Protein AF-A0A7S2KUA8-F1 (afdb_monomer)

InterPro domains:
  IPR011016 Zinc finger, RING-CH-type [PF12906] (10-72)
  IPR011016 Zinc finger, RING-CH-type [PS51292] (2-79)
  IPR011016 Zinc finger, RING-CH-type [SM00744] (9-73)
  IPR013083 Zinc finger, RING/FYVE/PHD-type [G3DSA:3.30.40.10] (2-87)

Mean predicted aligned error: 9.23 Å

Organism: NCBI:txid267567

pLDDT: mean 78.26, std 15.55, range [41.22, 93.5]

Secondary structure (DSSP, 8-state):
-PPPPTT---TTT---PPPP-SS-S----EE--S---TTTT-EEHHHHHHHHHHHHHTTS-TTHHHHB-TTT-PBP-HHHHHHHHHHHHHHHHH-----THHHHTTT--

Foldseek 3Di:
DDAQDPCQAAPQPRHAFDDDPPDDPDGQGFDAQDPDPDSPRTHGPVSLLVVLLVCVVVVHLNVQSLQARPPPRHGGDDPSNVSSVVSSVVSVVPPPDPDPPVVVVSVPD

Solvent-accessible surface area (backbone atoms only — not comparable to full-atom values): 6646 Å² total; per-residue (Å²): 136,76,83,68,60,93,87,33,30,14,77,83,81,69,45,53,63,58,83,76,88,62,100,64,94,74,79,40,54,52,46,64,50,53,89,47,65,86,56,47,67,24,25,29,59,68,58,50,54,49,51,24,54,48,39,38,74,73,69,46,67,61,59,49,53,56,43,28,39,92,86,73,67,36,56,44,42,76,67,60,34,52,52,36,49,53,51,48,51,57,52,54,72,65,53,90,64,97,53,78,67,76,58,58,58,69,78,77,113

Sequence (109 aa):
VTDAPDGAFCWICHEGAKEWPGDQPGFQELNRDCSCRGSSGYSHWSCLVQYAANKVAEGGDITKAWRECPLCNQRYNNELQLDMADAFIQMADQIDDCDPFRYAEALWT

Structure (mmCIF, N/CA/C/O backbone):
data_AF-A0A7S2KUA8-F1
#
_entry.id   AF-A0A7S2KUA8-F1
#
loop_
_atom_site.group_PDB
_atom_site.id
_atom_site.type_symbol
_atom_site.label_atom_id
_atom_site.label_alt_id
_atom_site.label_comp_id
_atom_site.label_asym_id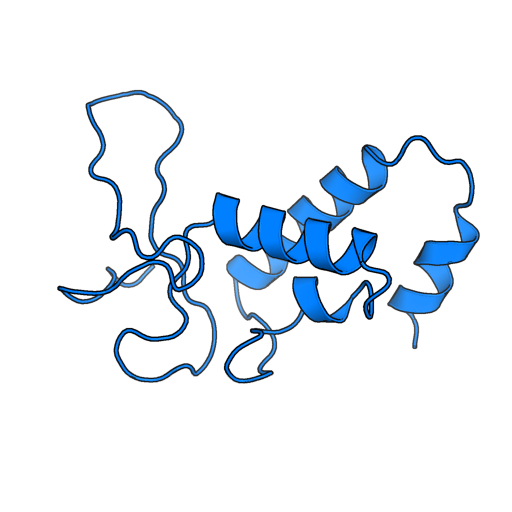
_atom_site.label_entity_id
_atom_site.label_seq_id
_atom_site.pdbx_PDB_ins_code
_atom_site.Cartn_x
_atom_site.Cartn_y
_atom_site.Cartn_z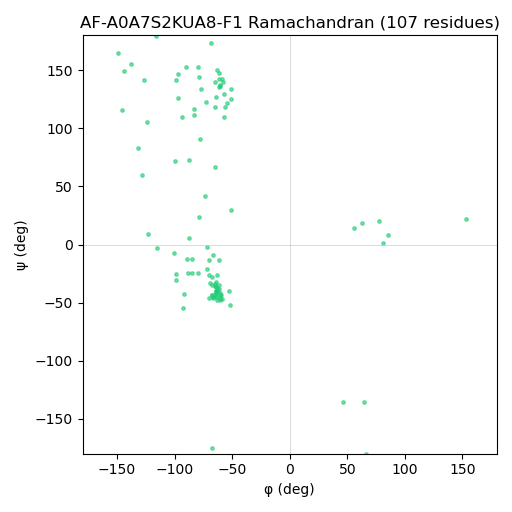
_atom_site.occupancy
_atom_site.B_iso_or_equiv
_atom_site.auth_seq_id
_atom_site.auth_comp_id
_atom_site.auth_asym_id
_atom_site.auth_atom_id
_atom_site.pdbx_PDB_model_num
ATOM 1 N N . VAL A 1 1 ? 15.329 3.105 -3.961 1.00 47.62 1 VAL A N 1
ATOM 2 C CA . VAL A 1 1 ? 14.247 2.997 -4.964 1.00 47.62 1 VAL A CA 1
ATOM 3 C C . VAL A 1 1 ? 14.849 2.452 -6.250 1.00 47.62 1 VAL A C 1
ATOM 5 O O . VAL A 1 1 ? 15.880 2.953 -6.673 1.00 47.62 1 VAL A O 1
ATOM 8 N N . THR A 1 2 ? 14.324 1.343 -6.773 1.00 51.81 2 THR A N 1
ATOM 9 C CA . THR A 1 2 ? 14.729 0.829 -8.095 1.00 51.81 2 THR A CA 1
ATOM 10 C C . THR A 1 2 ? 13.697 1.335 -9.082 1.00 51.81 2 THR A C 1
ATOM 12 O O . THR A 1 2 ? 12.508 1.150 -8.820 1.00 51.81 2 THR A O 1
ATOM 15 N N . ASP A 1 3 ? 14.138 1.999 -10.150 1.00 66.00 3 ASP A N 1
ATOM 16 C CA . ASP A 1 3 ? 13.240 2.508 -11.186 1.00 66.00 3 ASP A CA 1
ATOM 17 C C . ASP A 1 3 ? 12.303 1.388 -11.655 1.00 66.00 3 ASP A C 1
ATOM 19 O O . ASP A 1 3 ? 12.719 0.236 -11.848 1.00 66.00 3 ASP A O 1
ATOM 23 N N . ALA A 1 4 ? 11.011 1.700 -11.766 1.00 73.31 4 ALA A N 1
ATOM 24 C CA . ALA A 1 4 ? 10.033 0.738 -12.248 1.00 73.31 4 ALA A CA 1
ATOM 25 C C . ALA A 1 4 ? 10.406 0.313 -13.684 1.00 73.31 4 ALA A C 1
ATOM 27 O O . ALA A 1 4 ? 10.775 1.166 -14.490 1.00 73.31 4 ALA A O 1
ATOM 28 N N . PRO A 1 5 ? 10.338 -0.986 -14.027 1.00 79.25 5 PRO A N 1
ATOM 29 C CA . PRO A 1 5 ? 10.701 -1.452 -15.357 1.00 79.25 5 PRO A CA 1
ATOM 30 C C . PRO A 1 5 ? 9.771 -0.851 -16.416 1.00 79.25 5 PRO A C 1
ATOM 32 O O . PRO A 1 5 ? 8.586 -0.636 -16.151 1.00 79.25 5 PRO A O 1
ATOM 35 N N . ASP A 1 6 ? 10.289 -0.655 -17.630 1.00 75.69 6 ASP A N 1
ATOM 36 C CA . ASP A 1 6 ? 9.500 -0.199 -18.777 1.00 75.69 6 ASP A CA 1
ATOM 37 C C . ASP A 1 6 ? 8.237 -1.056 -18.951 1.00 75.69 6 ASP A C 1
ATOM 39 O O . ASP A 1 6 ? 8.288 -2.287 -19.032 1.00 75.69 6 ASP A O 1
ATOM 43 N N . GLY A 1 7 ? 7.079 -0.391 -18.988 1.00 79.31 7 GLY A N 1
ATOM 44 C CA . GLY A 1 7 ? 5.771 -1.047 -19.065 1.00 79.31 7 GLY A CA 1
ATOM 45 C C . GLY A 1 7 ? 5.177 -1.477 -17.718 1.00 79.31 7 GLY A C 1
ATOM 46 O O . GLY A 1 7 ? 4.144 -2.150 -17.706 1.00 79.31 7 GLY A O 1
ATOM 47 N N . ALA A 1 8 ? 5.776 -1.102 -16.585 1.00 86.81 8 ALA A N 1
ATOM 48 C CA . ALA A 1 8 ? 5.099 -1.159 -15.295 1.00 86.81 8 ALA A CA 1
ATOM 49 C C . ALA A 1 8 ? 3.919 -0.179 -15.258 1.00 86.81 8 ALA A C 1
ATOM 51 O O . ALA A 1 8 ? 3.998 0.952 -15.738 1.00 86.81 8 ALA A O 1
ATOM 52 N N . PHE A 1 9 ? 2.820 -0.622 -14.657 1.00 90.38 9 PHE A N 1
ATOM 53 C CA . PHE A 1 9 ? 1.625 0.182 -14.455 1.00 90.38 9 PHE A CA 1
ATOM 54 C C . PHE A 1 9 ? 1.073 -0.060 -13.060 1.00 90.38 9 PHE A C 1
ATOM 56 O O . PHE A 1 9 ? 1.286 -1.111 -12.453 1.00 90.38 9 PHE A O 1
ATOM 63 N N . CYS A 1 10 ? 0.347 0.927 -12.557 1.00 91.62 10 CYS A N 1
ATOM 64 C CA . CYS A 1 10 ? -0.390 0.816 -11.322 1.00 91.62 10 CYS A CA 1
ATOM 65 C C . CYS A 1 10 ? -1.488 -0.232 -11.490 1.00 91.62 10 CYS A C 1
ATOM 67 O O . CYS A 1 10 ? -2.391 -0.059 -12.304 1.00 91.62 10 CYS A O 1
ATOM 69 N N . TRP A 1 11 ? -1.458 -1.308 -10.708 1.00 92.00 11 TRP A N 1
ATOM 70 C CA . TRP A 1 11 ? -2.468 -2.370 -10.809 1.00 92.00 11 TRP A CA 1
ATOM 71 C C . TRP A 1 11 ? -3.883 -1.917 -10.392 1.00 92.00 11 TRP A C 1
ATOM 73 O O . TRP A 1 11 ? -4.835 -2.661 -10.595 1.00 92.00 11 TRP A O 1
ATOM 83 N N . ILE A 1 12 ? -4.024 -0.712 -9.824 1.00 91.19 12 ILE A N 1
ATOM 84 C CA . ILE A 1 12 ? -5.300 -0.143 -9.365 1.00 91.19 12 ILE A CA 1
ATOM 85 C C . ILE A 1 12 ? -5.952 0.709 -10.460 1.00 91.19 12 ILE A C 1
ATOM 87 O O . ILE A 1 12 ? -7.107 0.482 -10.805 1.00 91.19 12 ILE A O 1
ATOM 91 N N . CYS A 1 13 ? -5.234 1.697 -11.006 1.00 91.81 13 CYS A N 1
ATOM 92 C CA . CYS A 1 13 ? -5.774 2.604 -12.030 1.00 91.81 13 CYS A CA 1
ATOM 93 C C . CYS A 1 13 ? -5.352 2.245 -13.462 1.00 91.81 13 CYS A C 1
ATOM 95 O O . CYS A 1 13 ? -5.851 2.839 -14.411 1.00 91.81 13 CYS A O 1
ATOM 97 N N . HIS A 1 14 ? -4.446 1.277 -13.619 1.00 90.50 14 HIS A N 1
ATOM 98 C CA . HIS A 1 14 ? -3.864 0.829 -14.889 1.00 90.50 14 HIS A CA 1
ATOM 99 C C . HIS A 1 14 ? -3.054 1.895 -15.643 1.00 90.50 14 HIS A C 1
ATOM 101 O O . HIS A 1 14 ? -2.769 1.736 -16.828 1.00 90.50 14 HIS A O 1
ATOM 107 N N . GLU A 1 15 ? -2.637 2.960 -14.959 1.00 87.88 15 GLU A N 1
ATOM 108 C CA . GLU A 1 15 ? -1.776 4.002 -15.521 1.00 87.88 15 GLU A CA 1
ATOM 109 C C . GLU A 1 15 ? -0.307 3.755 -15.144 1.00 87.88 15 GLU A C 1
ATOM 111 O O . GLU A 1 15 ? -0.006 3.243 -14.064 1.00 87.88 15 GLU A O 1
ATOM 116 N N . GLY A 1 16 ? 0.618 4.112 -16.039 1.00 86.12 16 GLY A N 1
ATOM 117 C CA . GLY A 1 16 ? 2.062 4.051 -15.785 1.00 86.12 16 GLY A CA 1
ATOM 118 C C . GLY A 1 16 ? 2.531 5.055 -14.728 1.00 86.12 16 GLY A C 1
ATOM 119 O O . GLY A 1 16 ? 1.732 5.780 -14.128 1.00 86.12 16 GLY A O 1
ATOM 120 N N . ALA A 1 17 ? 3.844 5.134 -14.513 1.00 79.31 17 ALA A N 1
ATOM 121 C CA . ALA A 1 17 ? 4.416 6.265 -13.786 1.00 79.31 17 ALA A CA 1
ATOM 122 C C . ALA A 1 17 ? 4.023 7.564 -14.510 1.00 79.31 17 ALA A C 1
ATOM 124 O O . ALA A 1 17 ? 4.143 7.656 -15.733 1.00 79.31 17 ALA A O 1
ATOM 125 N N . LYS A 1 18 ? 3.492 8.544 -13.775 1.00 69.06 18 LYS A N 1
ATOM 126 C CA . LYS A 1 18 ? 3.133 9.836 -14.368 1.00 69.06 18 LYS A CA 1
ATOM 127 C C . LYS A 1 18 ? 4.383 10.697 -14.420 1.00 69.06 18 LYS A C 1
ATOM 129 O O . LYS A 1 18 ? 4.939 11.027 -13.375 1.00 69.06 18 LYS A O 1
ATOM 134 N N . GLU A 1 19 ? 4.819 11.049 -15.628 1.00 58.22 19 GLU A N 1
ATOM 135 C CA . GLU A 1 19 ? 5.882 12.034 -15.798 1.00 58.22 19 GLU A CA 1
ATOM 136 C C . GLU A 1 19 ? 5.451 13.381 -15.207 1.00 58.22 19 GLU A C 1
ATOM 138 O O . GLU A 1 19 ? 4.316 13.840 -15.353 1.00 58.22 19 GLU A O 1
ATOM 143 N N . TRP A 1 20 ? 6.392 13.991 -14.505 1.00 48.34 20 TRP A N 1
ATOM 144 C CA . TRP A 1 20 ? 6.275 15.273 -13.832 1.00 48.34 20 TRP A CA 1
ATOM 145 C C . TRP A 1 20 ? 6.263 16.430 -14.843 1.00 48.34 20 TRP A C 1
ATOM 147 O O . TRP A 1 20 ? 7.247 16.597 -15.567 1.00 48.34 20 TRP A O 1
ATOM 157 N N . PRO A 1 21 ? 5.234 17.296 -14.893 1.00 48.59 21 PRO A N 1
ATOM 158 C CA . PRO A 1 21 ? 5.324 18.551 -15.624 1.00 48.59 21 PRO A CA 1
ATOM 159 C C . PRO A 1 21 ? 5.908 19.647 -14.712 1.00 48.59 21 PRO A C 1
ATOM 161 O O . PRO A 1 21 ? 5.194 20.546 -14.280 1.00 48.59 21 PRO A O 1
ATOM 164 N N . GLY A 1 22 ? 7.210 19.593 -14.418 1.00 52.72 22 GLY A N 1
ATOM 165 C CA . GLY A 1 22 ? 7.898 20.625 -13.614 1.00 52.72 22 GLY A CA 1
ATOM 166 C C . GLY A 1 22 ? 7.454 20.712 -12.140 1.00 52.72 22 GLY A C 1
ATOM 167 O O . GLY A 1 22 ? 6.625 19.924 -11.713 1.00 52.72 22 GLY A O 1
ATOM 168 N N . ASP A 1 23 ? 8.056 21.641 -11.377 1.00 52.38 23 ASP A N 1
ATOM 169 C CA . ASP A 1 23 ? 8.199 21.758 -9.897 1.00 52.38 23 ASP A CA 1
ATOM 170 C C . ASP A 1 23 ? 6.947 21.637 -8.968 1.00 52.38 23 ASP A C 1
ATOM 172 O O . ASP A 1 23 ? 6.906 22.239 -7.892 1.00 52.38 23 ASP A O 1
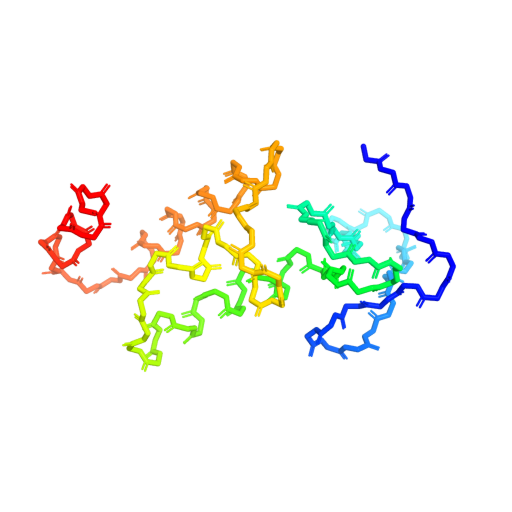ATOM 176 N N . GLN A 1 24 ? 5.907 20.882 -9.324 1.00 49.53 24 GLN A N 1
ATOM 177 C CA . GLN A 1 24 ? 4.695 20.696 -8.524 1.00 49.53 24 GLN A CA 1
ATOM 178 C C . GLN A 1 24 ? 4.761 19.454 -7.624 1.00 49.53 24 GLN A C 1
ATOM 180 O O . GLN A 1 24 ? 4.63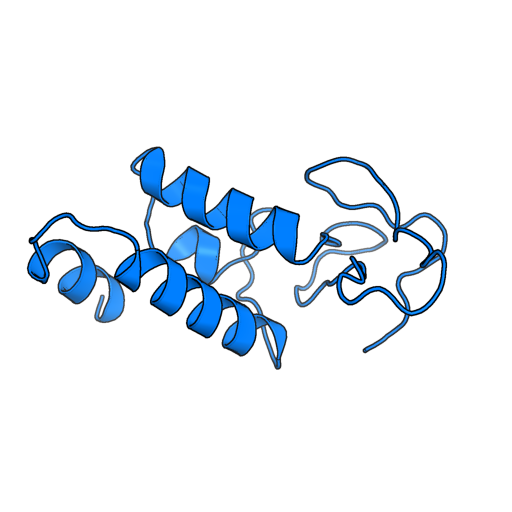1 18.347 -8.135 1.00 49.53 24 GLN A O 1
ATOM 185 N N . PRO A 1 25 ? 4.859 19.592 -6.287 1.00 45.81 25 PRO A N 1
ATOM 186 C CA . PRO A 1 25 ? 4.855 18.453 -5.368 1.00 45.81 25 PRO A CA 1
ATOM 187 C C . PRO A 1 25 ? 3.620 17.568 -5.584 1.00 45.81 25 PRO A C 1
ATOM 189 O O . PRO A 1 25 ? 2.485 18.028 -5.489 1.00 45.81 25 PRO A O 1
ATOM 192 N N . GLY A 1 26 ? 3.853 16.291 -5.891 1.00 51.53 26 GLY A N 1
ATOM 193 C CA . GLY A 1 26 ? 2.787 15.337 -6.219 1.00 51.53 26 GLY A CA 1
ATOM 194 C C . GLY A 1 26 ? 3.211 14.192 -7.134 1.00 51.53 26 GLY A C 1
ATOM 195 O O . GLY A 1 26 ? 2.368 13.602 -7.807 1.00 51.53 26 GLY A O 1
ATOM 196 N N . PHE A 1 27 ? 4.507 13.889 -7.182 1.00 57.53 27 PHE A N 1
ATOM 197 C CA . PHE A 1 27 ? 5.065 12.820 -7.994 1.00 57.53 27 PHE A CA 1
ATOM 198 C C . PHE A 1 27 ? 4.394 11.490 -7.638 1.00 57.53 27 PHE A C 1
ATOM 200 O O . PHE A 1 27 ? 4.445 11.039 -6.495 1.00 57.53 27 PHE A O 1
ATOM 207 N N . GLN A 1 28 ? 3.718 10.884 -8.612 1.00 66.94 28 GLN A N 1
ATOM 208 C CA . GLN A 1 28 ? 3.113 9.564 -8.460 1.00 66.94 28 GLN A CA 1
ATOM 209 C C . GLN A 1 28 ? 4.045 8.545 -9.103 1.00 66.94 28 GLN A C 1
ATOM 211 O O . GLN A 1 28 ? 3.790 8.015 -10.186 1.00 66.94 28 GLN A O 1
ATOM 216 N N . GLU A 1 29 ? 5.164 8.327 -8.421 1.00 79.00 29 GLU A N 1
ATOM 217 C CA . GLU A 1 29 ? 6.089 7.239 -8.702 1.00 79.00 29 GLU A CA 1
ATOM 218 C C . GLU A 1 29 ? 5.373 5.890 -8.506 1.00 79.00 29 GLU A C 1
ATOM 220 O O . GLU A 1 29 ? 4.455 5.759 -7.683 1.00 79.00 29 GLU A O 1
ATOM 225 N N . LEU A 1 30 ? 5.752 4.883 -9.295 1.00 87.62 30 LEU A N 1
ATOM 226 C CA . LEU A 1 30 ? 5.246 3.526 -9.117 1.00 87.62 30 LEU A CA 1
ATOM 227 C C . LEU A 1 30 ? 6.069 2.824 -8.041 1.00 87.62 30 LEU A C 1
ATOM 229 O O . LEU A 1 30 ? 7.221 2.461 -8.265 1.00 87.62 30 LEU A O 1
ATOM 233 N N . ASN A 1 31 ? 5.439 2.561 -6.902 1.00 87.19 31 ASN A N 1
ATOM 234 C CA . ASN A 1 31 ? 6.065 1.887 -5.777 1.00 87.19 31 ASN A CA 1
ATOM 235 C C . ASN A 1 31 ? 5.710 0.402 -5.761 1.00 87.19 31 ASN A C 1
ATOM 237 O O . ASN A 1 31 ? 4.573 0.008 -6.039 1.00 87.19 31 ASN A O 1
ATOM 241 N N . ARG A 1 32 ? 6.694 -0.427 -5.405 1.00 87.62 32 ARG A N 1
ATOM 242 C CA . ARG A 1 32 ? 6.512 -1.855 -5.137 1.00 87.62 32 ARG A CA 1
ATOM 243 C C . ARG A 1 32 ? 7.467 -2.295 -4.040 1.00 87.62 32 ARG A C 1
ATOM 245 O O . ARG A 1 32 ? 8.668 -2.370 -4.276 1.00 87.62 32 ARG A O 1
ATOM 252 N N . ASP A 1 33 ? 6.912 -2.711 -2.906 1.00 85.25 33 ASP A N 1
ATOM 253 C CA . ASP A 1 33 ? 7.676 -3.390 -1.857 1.00 85.25 33 ASP A CA 1
ATOM 254 C C . ASP A 1 33 ? 7.013 -4.711 -1.441 1.00 85.25 33 ASP A C 1
ATOM 256 O O . ASP A 1 33 ? 6.559 -4.916 -0.318 1.00 85.25 33 ASP A O 1
ATOM 260 N N . CYS A 1 34 ? 6.877 -5.608 -2.418 1.00 89.06 34 CYS A N 1
ATOM 261 C CA . CYS A 1 34 ? 6.367 -6.966 -2.241 1.00 89.06 34 CYS A CA 1
ATOM 262 C C . CYS A 1 34 ? 7.017 -7.914 -3.266 1.00 89.06 34 CYS A C 1
ATOM 264 O O . CYS A 1 34 ? 7.556 -7.465 -4.278 1.00 89.06 34 CYS A O 1
ATOM 266 N N . SER A 1 35 ? 6.915 -9.233 -3.071 1.00 89.44 35 SER A N 1
ATOM 267 C CA . SER A 1 35 ? 7.485 -10.251 -3.982 1.00 89.44 35 SER A CA 1
ATOM 268 C C . SER A 1 35 ? 6.646 -10.507 -5.241 1.00 89.44 35 SER A C 1
ATOM 270 O O . SER A 1 35 ? 6.724 -11.589 -5.833 1.00 89.44 35 SER A O 1
ATOM 272 N N . CYS A 1 36 ? 5.813 -9.554 -5.666 1.00 90.44 36 CYS A N 1
ATOM 273 C CA . CYS A 1 36 ? 5.146 -9.670 -6.959 1.00 90.44 36 CYS A CA 1
ATOM 274 C C . CYS A 1 36 ? 6.189 -9.714 -8.086 1.00 90.44 36 CYS A C 1
ATOM 276 O O . CYS A 1 36 ? 7.156 -8.954 -8.095 1.00 90.44 36 CYS A O 1
ATOM 278 N N . ARG A 1 37 ? 6.005 -10.633 -9.040 1.00 88.56 37 ARG A N 1
ATOM 279 C CA . ARG A 1 37 ? 6.962 -10.872 -10.130 1.00 88.56 37 ARG A CA 1
ATOM 280 C C . ARG A 1 37 ? 6.654 -9.9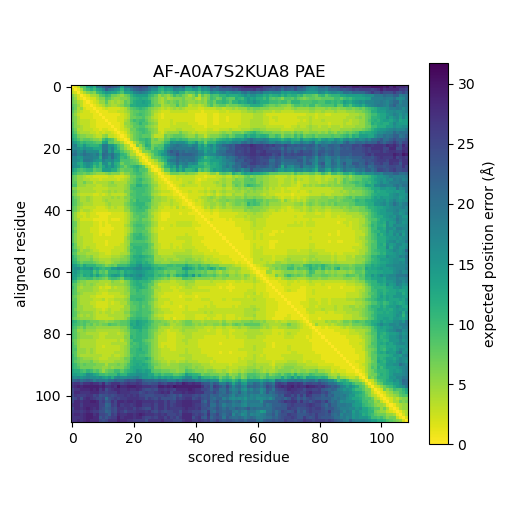96 -11.346 1.00 88.56 37 ARG A C 1
ATOM 282 O O . ARG A 1 37 ? 5.501 -9.662 -11.606 1.00 88.56 37 ARG A O 1
ATOM 289 N N . GLY A 1 38 ? 7.687 -9.686 -12.130 1.00 86.88 38 GLY A N 1
ATOM 290 C CA . GLY A 1 38 ? 7.550 -8.904 -13.363 1.00 86.88 38 GLY A CA 1
ATOM 291 C C . GLY A 1 38 ? 7.083 -7.472 -13.094 1.00 86.88 38 GLY A C 1
ATOM 292 O O . GLY A 1 38 ? 7.582 -6.830 -12.171 1.00 86.88 38 GLY A O 1
ATOM 293 N N . SER A 1 39 ? 6.121 -6.995 -13.886 1.00 84.88 39 SER A N 1
ATOM 294 C CA . SER A 1 39 ? 5.478 -5.678 -13.755 1.00 84.88 39 SER A CA 1
ATOM 295 C C . SER A 1 39 ? 4.272 -5.668 -12.803 1.00 84.88 39 SER A C 1
ATOM 297 O O . SER A 1 39 ? 3.589 -4.656 -12.682 1.00 84.88 39 SER A O 1
ATOM 299 N N . SER A 1 40 ? 3.990 -6.778 -12.114 1.00 87.31 40 SER A N 1
ATOM 300 C CA . SER A 1 40 ? 2.893 -6.852 -11.142 1.00 87.31 40 SER A CA 1
ATOM 301 C C . SER A 1 40 ? 3.280 -6.237 -9.795 1.00 87.31 40 SER A C 1
ATOM 303 O O . SER A 1 40 ? 4.448 -6.257 -9.398 1.00 87.31 40 SER A O 1
ATOM 305 N N . GLY A 1 41 ? 2.283 -5.742 -9.059 1.00 89.12 41 GLY A N 1
ATOM 306 C CA . GLY A 1 41 ? 2.455 -5.212 -7.701 1.00 89.12 41 GLY A CA 1
ATOM 307 C C . GLY A 1 41 ? 2.985 -3.784 -7.620 1.00 89.12 41 GLY A C 1
ATOM 308 O O . GLY A 1 41 ? 3.153 -3.287 -6.513 1.00 89.12 41 GLY A O 1
ATOM 309 N N . TYR A 1 42 ? 3.214 -3.124 -8.757 1.00 91.94 42 TYR A N 1
ATOM 310 C CA . TYR A 1 42 ? 3.469 -1.688 -8.796 1.00 91.94 42 TYR A CA 1
ATOM 311 C C . TYR A 1 42 ? 2.167 -0.915 -8.631 1.00 91.94 42 TYR A C 1
ATOM 313 O O . TYR A 1 42 ? 1.170 -1.215 -9.285 1.00 91.94 42 TYR A O 1
ATOM 321 N N . SER A 1 43 ? 2.174 0.095 -7.777 1.00 91.31 43 SER A N 1
ATOM 322 C CA . SER A 1 43 ? 1.047 1.005 -7.591 1.00 91.31 43 SER A CA 1
ATOM 323 C C . SER A 1 43 ? 1.544 2.411 -7.332 1.00 91.31 43 SER A C 1
ATOM 325 O O . SER A 1 43 ? 2.586 2.596 -6.705 1.00 91.31 43 SER A O 1
ATOM 327 N N . HIS A 1 44 ? 0.771 3.407 -7.754 1.00 90.69 44 HIS A N 1
ATOM 328 C CA . HIS A 1 44 ? 0.964 4.754 -7.232 1.00 90.69 44 HIS A CA 1
ATOM 329 C C . HIS A 1 44 ? 0.722 4.751 -5.727 1.00 90.69 44 HIS A C 1
ATOM 331 O O . HIS A 1 44 ? -0.198 4.084 -5.245 1.00 90.69 44 HIS A O 1
ATOM 337 N N . TRP A 1 45 ? 1.517 5.537 -5.007 1.00 88.81 45 TRP A N 1
ATOM 338 C CA . TRP A 1 45 ? 1.370 5.721 -3.565 1.00 88.81 45 TRP A CA 1
ATOM 33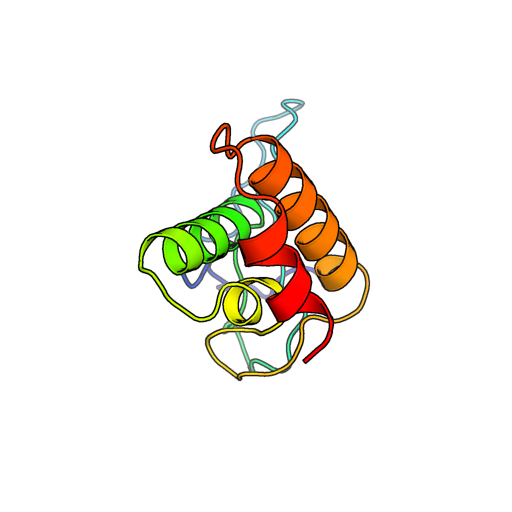9 C C . TRP A 1 45 ? -0.066 6.100 -3.164 1.00 88.81 45 TRP A C 1
ATOM 341 O O . TRP A 1 45 ? -0.701 5.420 -2.360 1.00 88.81 45 TRP A O 1
ATOM 351 N N . SER A 1 46 ? -0.618 7.132 -3.805 1.00 88.75 46 SER A N 1
ATOM 352 C CA . SER A 1 46 ? -1.977 7.621 -3.550 1.00 88.75 46 SER A CA 1
ATOM 353 C C . SER A 1 46 ? -3.050 6.563 -3.819 1.00 88.75 46 SER A C 1
ATOM 355 O O . SER A 1 46 ? -3.974 6.407 -3.021 1.00 88.75 46 SER A O 1
ATOM 357 N N . CYS A 1 47 ? -2.918 5.799 -4.909 1.00 91.12 47 CYS A N 1
ATOM 358 C CA . CYS A 1 47 ? -3.843 4.713 -5.223 1.00 91.12 47 CYS A CA 1
ATOM 359 C C . CYS A 1 47 ? -3.804 3.616 -4.156 1.00 91.12 47 CYS A C 1
ATOM 361 O O . CYS A 1 47 ? -4.857 3.100 -3.787 1.00 91.12 47 CYS A O 1
ATOM 363 N N . LEU A 1 48 ? -2.617 3.269 -3.650 1.00 91.06 48 LEU A N 1
ATOM 364 C CA . LEU A 1 48 ? -2.463 2.226 -2.640 1.00 91.06 48 LEU A CA 1
ATOM 365 C C . LEU A 1 48 ? -3.106 2.619 -1.304 1.00 91.06 48 LEU A C 1
ATOM 367 O O . LEU A 1 48 ? -3.871 1.834 -0.743 1.00 91.06 48 LEU A O 1
ATOM 371 N N . VAL A 1 49 ? -2.857 3.846 -0.838 1.00 90.75 49 VAL A N 1
ATOM 372 C CA . VAL A 1 49 ? -3.468 4.393 0.385 1.00 90.75 49 VAL A CA 1
ATOM 373 C C . VAL A 1 49 ? -4.990 4.439 0.255 1.00 90.75 49 VAL A C 1
ATOM 375 O O . VAL A 1 49 ? -5.707 3.976 1.141 1.00 90.75 49 VAL A O 1
ATOM 378 N N . GLN A 1 50 ? -5.504 4.931 -0.877 1.00 90.62 50 GLN A N 1
ATOM 379 C CA . GLN A 1 50 ? -6.945 4.989 -1.118 1.00 90.62 50 GLN A CA 1
ATOM 380 C C . GLN A 1 50 ? -7.573 3.592 -1.184 1.00 90.62 50 GLN A C 1
ATOM 382 O O . GLN A 1 50 ? -8.657 3.374 -0.645 1.00 90.62 50 GLN A O 1
ATOM 387 N N . TYR A 1 51 ? -6.894 2.631 -1.813 1.00 92.06 51 TYR A N 1
ATOM 388 C CA . TYR A 1 51 ? -7.330 1.240 -1.827 1.00 92.06 51 TYR A CA 1
ATOM 389 C C . TYR A 1 51 ? -7.436 0.676 -0.406 1.00 92.06 51 TYR A C 1
ATOM 391 O O . TYR A 1 51 ? -8.456 0.072 -0.066 1.00 92.06 51 TYR A O 1
ATOM 399 N N . ALA A 1 52 ? -6.421 0.901 0.432 1.00 91.31 52 ALA A N 1
ATOM 400 C CA . ALA A 1 52 ? -6.423 0.422 1.807 1.00 91.31 52 ALA A CA 1
ATOM 401 C C . ALA A 1 52 ? -7.547 1.064 2.636 1.00 91.31 52 ALA A C 1
ATOM 403 O O . ALA A 1 52 ? -8.306 0.345 3.288 1.00 91.31 52 ALA A O 1
ATOM 404 N N . ALA A 1 53 ? -7.741 2.380 2.525 1.00 89.25 53 ALA A N 1
ATOM 405 C CA . ALA A 1 53 ? -8.835 3.095 3.184 1.00 89.25 53 ALA A CA 1
ATOM 406 C C . ALA A 1 53 ? -10.222 2.588 2.746 1.00 89.25 53 ALA A C 1
ATOM 408 O O . ALA A 1 53 ? -11.091 2.341 3.584 1.00 89.25 53 ALA A O 1
ATOM 409 N N . ASN A 1 54 ? -10.426 2.352 1.447 1.00 89.62 54 ASN A N 1
ATOM 410 C CA . ASN A 1 54 ? -11.687 1.811 0.936 1.00 89.62 54 ASN A CA 1
ATOM 411 C C . ASN A 1 54 ? -11.966 0.403 1.483 1.00 89.62 54 ASN A C 1
ATOM 413 O O . ASN A 1 54 ? -13.108 0.088 1.811 1.00 89.62 54 ASN A O 1
ATOM 417 N N . LYS A 1 55 ? -10.936 -0.438 1.647 1.00 87.62 55 LYS A N 1
ATOM 418 C CA . LYS A 1 55 ? -11.098 -1.780 2.229 1.00 87.62 55 LYS A CA 1
ATOM 419 C C . LYS A 1 55 ? -11.535 -1.749 3.691 1.00 87.62 55 LYS A C 1
ATOM 421 O O . LYS A 1 55 ? -12.315 -2.611 4.097 1.00 87.62 55 LYS A O 1
ATOM 426 N N . VAL A 1 56 ? -11.085 -0.753 4.454 1.00 83.88 56 VAL A N 1
ATOM 427 C CA . VAL A 1 56 ? -11.578 -0.495 5.817 1.00 83.88 56 VAL A CA 1
ATOM 428 C C . VAL A 1 56 ? -13.066 -0.133 5.781 1.00 83.88 56 VAL A C 1
ATOM 430 O O . VAL A 1 56 ? -13.859 -0.723 6.513 1.00 83.88 56 VAL A O 1
ATOM 433 N N . ALA A 1 57 ? -13.463 0.787 4.895 1.00 82.31 57 ALA A N 1
ATOM 434 C CA . ALA A 1 57 ? -14.852 1.235 4.764 1.00 82.31 57 ALA A CA 1
ATOM 435 C C . ALA A 1 57 ? -15.814 0.117 4.313 1.00 82.31 57 ALA A C 1
ATOM 437 O O . ALA A 1 57 ? -16.965 0.078 4.740 1.00 82.31 57 ALA A O 1
ATOM 438 N N . GLU A 1 58 ? -15.338 -0.827 3.500 1.00 85.31 58 GLU A N 1
ATOM 439 C CA . GLU A 1 58 ? -16.089 -2.019 3.079 1.00 85.31 58 GLU A CA 1
ATOM 440 C C . GLU A 1 58 ? -16.272 -3.063 4.204 1.00 85.31 58 GLU A C 1
ATOM 442 O O . GLU A 1 58 ? -16.923 -4.086 3.990 1.00 85.31 58 GLU A O 1
ATOM 447 N N . GLY A 1 59 ? -15.716 -2.831 5.400 1.00 77.56 59 GLY A N 1
ATOM 448 C CA . GLY A 1 59 ? -15.792 -3.759 6.532 1.00 77.56 59 GLY A CA 1
ATOM 449 C C . GLY A 1 59 ? -14.839 -4.951 6.419 1.00 77.56 59 GLY A C 1
ATOM 450 O O . GLY A 1 59 ? -15.059 -5.978 7.063 1.00 77.56 59 GLY A O 1
ATOM 451 N N . GLY A 1 60 ? -13.797 -4.840 5.590 1.00 72.56 60 GLY A N 1
ATOM 452 C CA . GLY A 1 60 ? -12.720 -5.821 5.533 1.00 72.56 60 GLY A CA 1
ATOM 453 C C . GLY A 1 60 ? -11.867 -5.819 6.804 1.00 72.56 60 GLY A C 1
ATOM 454 O O . GLY A 1 60 ? -12.014 -4.961 7.674 1.00 72.56 60 GLY A O 1
ATOM 455 N N . ASP A 1 61 ? -10.938 -6.774 6.898 1.00 78.75 61 ASP A N 1
ATOM 456 C CA . ASP A 1 61 ? -9.885 -6.719 7.913 1.00 78.75 61 ASP A CA 1
ATOM 457 C C . ASP A 1 61 ? -9.122 -5.404 7.751 1.00 78.75 61 ASP A C 1
ATOM 459 O O . ASP A 1 61 ? -8.388 -5.207 6.773 1.00 78.75 61 ASP A O 1
ATOM 463 N N . ILE A 1 62 ? -9.334 -4.523 8.732 1.00 72.44 62 ILE A N 1
ATOM 464 C CA . ILE A 1 62 ? -8.843 -3.152 8.743 1.00 72.44 62 ILE A CA 1
ATOM 465 C C . ILE A 1 62 ? -7.351 -3.154 8.491 1.00 72.44 62 ILE A C 1
ATOM 467 O O . ILE A 1 62 ? -6.863 -2.336 7.737 1.00 72.44 62 ILE A O 1
ATOM 471 N N . THR A 1 63 ? -6.628 -4.102 9.066 1.00 78.81 63 THR A N 1
ATOM 472 C CA . THR A 1 63 ? -5.172 -4.095 9.104 1.00 78.81 63 THR A CA 1
ATOM 473 C C . THR A 1 63 ? -4.533 -4.763 7.897 1.00 78.81 63 THR A C 1
ATOM 475 O O . THR A 1 63 ? -3.385 -4.470 7.561 1.00 78.81 63 THR A O 1
ATOM 478 N N . LYS A 1 64 ? -5.248 -5.677 7.237 1.00 87.19 64 LYS A N 1
ATOM 479 C CA . LYS A 1 64 ? -4.673 -6.494 6.169 1.00 87.19 64 LYS A CA 1
ATOM 480 C C . LYS A 1 64 ? -4.316 -5.652 4.952 1.00 87.19 64 LYS A C 1
ATOM 482 O O . LYS A 1 64 ? -3.226 -5.799 4.412 1.00 87.19 64 LYS A O 1
ATOM 487 N N . ALA A 1 65 ? -5.194 -4.729 4.561 1.00 88.50 65 ALA A N 1
ATOM 488 C CA . ALA A 1 65 ? -4.965 -3.883 3.393 1.00 88.50 65 ALA A CA 1
ATOM 489 C C . ALA A 1 65 ? -3.794 -2.895 3.578 1.00 88.50 65 ALA A C 1
ATOM 491 O O . ALA A 1 65 ? -3.131 -2.553 2.600 1.00 88.50 65 ALA A O 1
ATOM 492 N N . TRP A 1 66 ? -3.505 -2.490 4.823 1.00 90.75 66 TRP A N 1
ATOM 493 C CA . TRP A 1 66 ? -2.364 -1.624 5.148 1.00 90.75 66 TRP A CA 1
ATOM 494 C C . TRP A 1 66 ? -1.055 -2.382 5.347 1.00 90.75 66 TRP A C 1
ATOM 496 O O . TRP A 1 66 ? 0.012 -1.801 5.185 1.00 90.75 66 TRP A O 1
ATOM 506 N N . ARG A 1 67 ? -1.115 -3.672 5.700 1.00 91.62 67 ARG A N 1
ATOM 507 C CA . ARG A 1 67 ? 0.075 -4.479 6.005 1.00 91.62 67 ARG A CA 1
ATOM 508 C C . ARG A 1 67 ? 0.530 -5.348 4.843 1.00 91.62 67 ARG A C 1
ATOM 510 O O . ARG A 1 67 ? 1.721 -5.628 4.761 1.00 91.62 67 ARG A O 1
ATOM 517 N N . GLU A 1 68 ? -0.382 -5.796 3.985 1.00 93.00 68 GLU A N 1
ATOM 518 C CA . GLU A 1 68 ? -0.125 -6.845 2.998 1.00 93.00 68 GLU A CA 1
ATOM 519 C C . GLU A 1 68 ? -0.491 -6.425 1.577 1.00 93.00 68 GLU A C 1
ATOM 521 O O . GLU A 1 68 ? -1.522 -5.800 1.321 1.00 93.00 68 GLU A O 1
ATOM 526 N N . CYS A 1 69 ? 0.337 -6.855 0.627 1.00 92.69 69 CYS A N 1
ATOM 527 C CA . CYS A 1 69 ? 0.037 -6.735 -0.787 1.00 92.69 69 CYS A CA 1
ATOM 528 C C . CYS A 1 69 ? -1.200 -7.581 -1.134 1.00 92.69 69 CYS A C 1
ATOM 530 O O . CYS A 1 69 ? -1.179 -8.795 -0.920 1.00 92.69 69 CYS A O 1
ATOM 532 N N . PRO A 1 70 ? -2.238 -7.012 -1.770 1.00 90.25 70 PRO A N 1
ATOM 533 C CA . PRO A 1 70 ? -3.454 -7.753 -2.107 1.00 90.25 70 PRO A CA 1
ATOM 534 C C . PRO A 1 70 ? -3.254 -8.798 -3.214 1.00 90.25 70 PRO A C 1
ATOM 536 O O . PRO A 1 70 ? -4.119 -9.645 -3.419 1.00 90.25 70 PRO A O 1
ATOM 539 N N . LEU A 1 71 ? -2.130 -8.745 -3.935 1.00 91.94 71 LEU A N 1
ATOM 540 C CA . LEU A 1 71 ? -1.835 -9.660 -5.038 1.00 91.94 71 LEU A CA 1
ATOM 541 C C . LEU A 1 71 ? -1.052 -10.897 -4.584 1.00 91.94 71 LEU A C 1
ATOM 543 O O . LEU A 1 71 ? -1.343 -12.003 -5.030 1.00 91.94 71 LEU A O 1
ATOM 547 N N . CYS A 1 72 ? -0.051 -10.727 -3.713 1.00 93.50 72 CYS A N 1
ATOM 548 C CA . CYS A 1 72 ? 0.809 -11.828 -3.262 1.00 93.50 72 CYS A CA 1
ATOM 549 C C . CYS A 1 72 ? 0.691 -12.160 -1.768 1.00 93.50 72 CYS A C 1
ATOM 551 O O . CYS A 1 72 ? 1.332 -13.108 -1.321 1.00 93.50 72 CYS A O 1
ATOM 553 N N . ASN A 1 73 ? -0.110 -11.407 -1.003 1.00 91.81 73 ASN A N 1
ATOM 554 C CA . ASN A 1 73 ? -0.297 -11.520 0.452 1.00 91.81 73 ASN A CA 1
ATOM 555 C C . ASN A 1 73 ? 0.995 -11.415 1.278 1.00 91.81 73 ASN A C 1
ATOM 557 O O . ASN A 1 73 ? 1.018 -11.766 2.455 1.00 91.81 73 ASN A O 1
ATOM 561 N N . GLN A 1 74 ? 2.093 -10.948 0.683 1.00 92.00 74 GLN A N 1
ATOM 562 C CA . GLN A 1 74 ? 3.284 -10.645 1.456 1.00 92.00 74 GLN A CA 1
ATOM 563 C C . GLN A 1 74 ? 3.109 -9.299 2.145 1.00 92.00 74 GLN A C 1
ATOM 565 O O . GLN A 1 74 ? 2.569 -8.361 1.556 1.00 92.00 74 GLN A O 1
ATOM 570 N N . ARG A 1 75 ? 3.640 -9.197 3.363 1.00 90.62 75 ARG A N 1
ATOM 571 C CA . ARG A 1 75 ? 3.781 -7.913 4.038 1.00 90.62 75 ARG A CA 1
ATOM 572 C C . ARG A 1 75 ? 4.612 -6.936 3.209 1.00 90.62 75 ARG A C 1
ATOM 574 O O . ARG A 1 75 ? 5.616 -7.341 2.611 1.00 90.62 75 ARG A O 1
ATOM 581 N N . TYR A 1 76 ? 4.188 -5.674 3.198 1.00 90.12 76 TYR A N 1
ATOM 582 C CA . TYR A 1 76 ? 5.037 -4.585 2.724 1.00 90.12 76 TYR A CA 1
ATOM 583 C C . TYR A 1 76 ? 6.311 -4.550 3.572 1.00 90.12 76 TYR A C 1
ATOM 585 O O . TYR A 1 76 ? 6.253 -4.834 4.771 1.00 90.12 76 TYR A O 1
ATOM 593 N N . ASN A 1 77 ? 7.454 -4.250 2.957 1.00 85.56 77 ASN A N 1
ATOM 594 C CA . ASN A 1 77 ? 8.735 -4.144 3.660 1.00 85.56 77 ASN A CA 1
ATOM 595 C C . ASN A 1 77 ? 9.275 -2.706 3.589 1.00 85.56 77 ASN A C 1
ATOM 597 O O . ASN A 1 77 ? 8.640 -1.825 3.009 1.00 85.56 77 ASN A O 1
ATOM 601 N N . ASN A 1 78 ? 10.435 -2.498 4.220 1.00 85.19 78 ASN A N 1
ATOM 602 C CA . ASN A 1 78 ? 11.251 -1.281 4.184 1.00 85.19 78 ASN A CA 1
ATOM 603 C C . ASN A 1 78 ? 10.444 0.019 4.381 1.00 85.19 78 ASN A C 1
ATOM 605 O O . ASN A 1 78 ? 9.622 0.109 5.290 1.00 85.19 78 ASN A O 1
ATOM 609 N N . GLU A 1 79 ? 10.721 1.034 3.562 1.00 85.19 79 GLU A N 1
ATOM 610 C CA . GLU A 1 79 ? 10.113 2.366 3.629 1.00 85.19 79 GLU A CA 1
ATOM 611 C C . GLU A 1 79 ? 8.608 2.315 3.353 1.00 85.19 79 GLU A C 1
ATOM 613 O O . GLU A 1 79 ? 7.845 2.912 4.103 1.00 85.19 79 GLU A O 1
ATOM 618 N N . LEU A 1 80 ? 8.151 1.497 2.392 1.00 86.56 80 LEU A N 1
ATOM 619 C CA . LEU A 1 80 ? 6.722 1.401 2.071 1.00 86.56 80 LEU A CA 1
ATOM 620 C C . LEU A 1 80 ? 5.897 0.913 3.268 1.00 86.56 80 LEU A C 1
ATOM 622 O O . LEU A 1 80 ? 4.757 1.331 3.447 1.00 86.56 80 LEU A O 1
ATOM 626 N N . GLN A 1 81 ? 6.456 0.027 4.096 1.00 88.50 81 GLN A N 1
ATOM 627 C CA . GLN A 1 81 ? 5.787 -0.421 5.315 1.00 88.50 81 GLN A CA 1
ATOM 628 C C . GLN A 1 81 ? 5.581 0.727 6.314 1.00 88.50 81 GLN A C 1
ATOM 630 O O . GLN A 1 81 ? 4.520 0.804 6.935 1.00 88.50 81 GLN A O 1
ATOM 635 N N . LEU A 1 82 ? 6.588 1.588 6.479 1.00 89.06 82 LEU A N 1
ATOM 636 C CA . LEU A 1 82 ? 6.528 2.740 7.378 1.00 89.06 82 LEU A CA 1
ATOM 637 C C . LEU A 1 82 ? 5.568 3.798 6.831 1.00 89.06 82 LEU A C 1
ATOM 639 O O . LEU A 1 82 ? 4.679 4.231 7.557 1.00 89.06 82 LEU A O 1
ATOM 643 N N . ASP A 1 83 ? 5.659 4.106 5.539 1.00 90.19 83 ASP A N 1
ATOM 644 C CA . ASP A 1 83 ? 4.771 5.063 4.882 1.00 90.19 83 ASP A CA 1
ATOM 645 C C . ASP A 1 83 ? 3.307 4.616 4.990 1.00 90.19 83 ASP A C 1
ATOM 647 O O . ASP A 1 83 ? 2.420 5.418 5.288 1.00 90.19 83 ASP A O 1
ATOM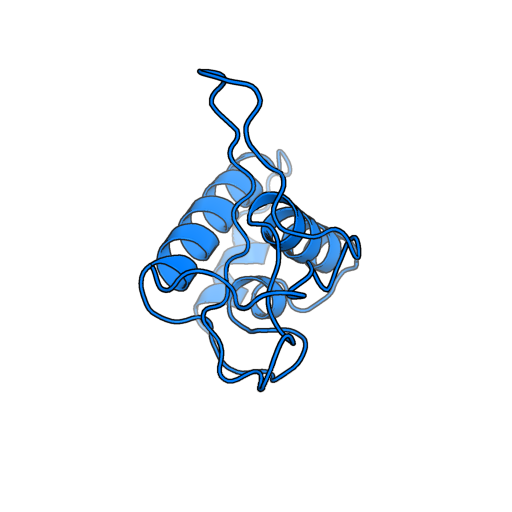 651 N N . MET A 1 84 ? 3.026 3.321 4.776 1.00 90.62 84 MET A N 1
ATOM 652 C CA . MET A 1 84 ? 1.674 2.763 4.920 1.00 90.62 84 MET A CA 1
ATOM 653 C C . MET A 1 84 ? 1.168 2.863 6.361 1.00 90.62 84 MET A C 1
ATOM 655 O O . MET A 1 84 ? -0.020 3.110 6.565 1.00 90.62 84 MET A O 1
ATOM 659 N N . ALA A 1 85 ? 2.042 2.692 7.357 1.00 90.50 85 ALA A N 1
ATOM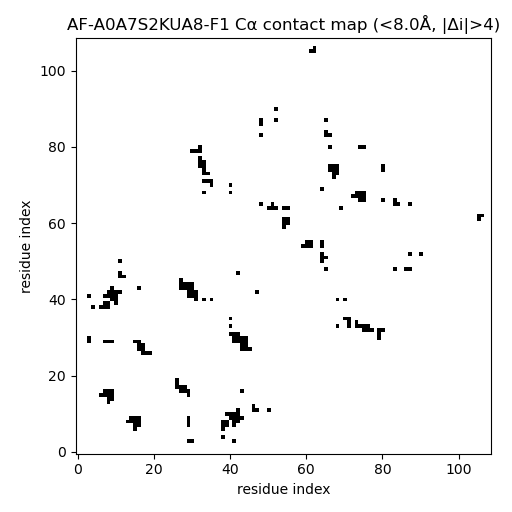 660 C CA . ALA A 1 85 ? 1.679 2.864 8.760 1.00 90.50 85 ALA A CA 1
ATOM 661 C C . ALA A 1 85 ? 1.368 4.334 9.089 1.00 90.50 85 ALA A C 1
ATOM 663 O O . ALA A 1 85 ? 0.349 4.609 9.722 1.00 90.50 85 ALA A O 1
ATOM 664 N N . ASP A 1 86 ? 2.178 5.276 8.605 1.00 90.56 86 ASP A N 1
ATOM 665 C CA . ASP A 1 86 ? 1.944 6.711 8.790 1.00 90.56 86 ASP A CA 1
ATOM 666 C C . ASP A 1 86 ? 0.650 7.165 8.099 1.00 90.56 86 ASP A C 1
ATOM 668 O O . ASP A 1 86 ? -0.145 7.908 8.680 1.00 90.56 86 ASP A O 1
ATOM 672 N N . ALA A 1 87 ? 0.389 6.677 6.883 1.00 89.81 87 ALA A N 1
ATOM 673 C CA . ALA A 1 87 ? -0.855 6.942 6.166 1.00 89.81 87 ALA A CA 1
ATOM 674 C C . ALA A 1 87 ? -2.076 6.341 6.872 1.00 89.81 87 ALA A C 1
ATOM 676 O O . ALA A 1 87 ? -3.141 6.959 6.883 1.00 89.81 87 ALA A O 1
ATOM 677 N N . PHE A 1 88 ? -1.929 5.166 7.488 1.00 89.19 88 PHE A N 1
ATOM 678 C CA . PHE A 1 88 ? -2.983 4.568 8.300 1.00 89.19 88 PHE A CA 1
ATOM 679 C C . PHE A 1 88 ? -3.301 5.423 9.530 1.00 89.19 88 PHE A C 1
ATOM 681 O O . PHE A 1 88 ? -4.474 5.661 9.798 1.00 89.19 88 PHE A O 1
ATOM 688 N N . ILE A 1 89 ? -2.287 5.925 10.246 1.00 87.50 89 ILE A N 1
ATOM 689 C CA . ILE A 1 89 ? -2.484 6.818 11.401 1.00 87.50 89 ILE A CA 1
ATOM 690 C C . ILE A 1 89 ? -3.200 8.098 10.964 1.00 87.50 89 ILE A C 1
ATOM 692 O O . ILE A 1 89 ? -4.204 8.467 11.561 1.00 87.50 89 ILE A O 1
ATOM 696 N N . GLN A 1 90 ? -2.749 8.729 9.878 1.00 86.88 90 GLN A N 1
ATOM 697 C CA . GLN A 1 90 ? -3.399 9.929 9.341 1.00 86.88 90 GLN A CA 1
ATOM 698 C C . GLN A 1 90 ? -4.848 9.669 8.914 1.00 86.88 90 GLN A C 1
ATOM 700 O O . GLN A 1 90 ? -5.707 10.526 9.102 1.00 86.88 90 GLN A O 1
ATOM 705 N N . MET A 1 91 ? -5.127 8.498 8.335 1.00 84.56 91 MET A N 1
ATOM 706 C CA . MET A 1 91 ? -6.486 8.092 7.989 1.00 84.56 91 MET A CA 1
ATOM 707 C C . MET A 1 91 ? -7.333 7.876 9.245 1.00 84.56 91 MET A C 1
ATOM 709 O O . MET A 1 91 ? -8.452 8.372 9.296 1.00 84.56 91 MET A O 1
ATOM 713 N N . ALA A 1 92 ? -6.803 7.197 10.264 1.00 80.19 92 ALA A N 1
ATOM 714 C CA . ALA A 1 92 ? -7.491 6.964 11.531 1.00 80.19 92 ALA A CA 1
ATOM 715 C C . ALA A 1 92 ? -7.786 8.274 12.282 1.00 80.19 92 ALA A C 1
ATOM 717 O O . ALA A 1 92 ? -8.894 8.434 12.784 1.00 80.19 92 ALA A O 1
ATOM 718 N N . ASP A 1 93 ? -6.853 9.231 12.281 1.00 78.69 93 ASP A N 1
ATOM 719 C CA . ASP A 1 93 ? -7.037 10.566 12.868 1.00 78.69 93 ASP A CA 1
ATOM 720 C C . ASP A 1 93 ? -8.142 11.376 12.165 1.00 78.69 93 ASP A C 1
ATOM 722 O O . ASP A 1 93 ? -8.748 12.259 12.769 1.00 78.69 93 ASP A O 1
ATOM 726 N N . GLN A 1 94 ? 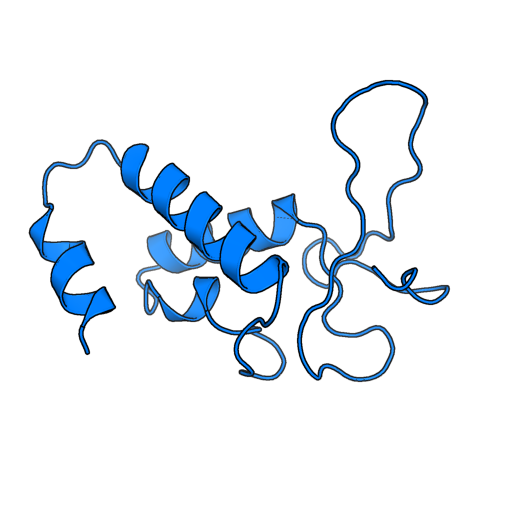-8.414 11.093 10.886 1.00 73.25 94 GLN A N 1
ATOM 727 C CA . GLN A 1 94 ? -9.482 11.739 10.113 1.00 73.25 94 GLN A CA 1
ATOM 728 C C . GLN A 1 94 ? -10.854 11.080 10.297 1.00 73.25 94 GLN A C 1
ATOM 730 O O . GLN A 1 94 ? -11.864 11.653 9.880 1.00 73.25 94 GLN A O 1
ATOM 735 N N . ILE A 1 95 ? -10.918 9.886 10.892 1.00 67.25 95 ILE A N 1
ATOM 736 C CA . ILE A 1 95 ? -12.186 9.248 11.238 1.00 67.25 95 ILE A CA 1
ATOM 737 C C . ILE A 1 95 ? -12.696 9.928 12.508 1.00 67.25 95 ILE A C 1
ATOM 739 O O . ILE A 1 95 ? -12.386 9.525 13.624 1.00 67.25 95 ILE A O 1
ATOM 743 N N . ASP A 1 96 ? -13.495 10.974 12.316 1.00 53.94 96 ASP A N 1
ATOM 744 C CA . ASP A 1 96 ? -14.161 11.759 13.365 1.00 53.94 96 ASP A CA 1
ATOM 745 C C . ASP A 1 96 ? -15.345 10.992 14.000 1.00 53.94 96 ASP A C 1
ATOM 747 O O . ASP A 1 96 ? -16.428 11.536 14.207 1.00 53.94 96 ASP A O 1
ATOM 751 N N . ASP A 1 97 ? -15.166 9.689 14.253 1.00 52.88 97 ASP A N 1
ATOM 752 C CA . ASP A 1 97 ? -16.161 8.835 14.900 1.00 52.88 97 ASP A CA 1
ATOM 753 C C . ASP A 1 97 ? -15.545 8.179 16.143 1.00 52.88 97 ASP A C 1
ATOM 755 O O . ASP A 1 97 ? -14.686 7.295 16.090 1.00 52.88 97 ASP A O 1
ATOM 759 N N . CYS A 1 98 ? -15.968 8.709 17.285 1.00 47.22 98 CYS A N 1
ATOM 760 C CA . CYS A 1 98 ? -15.493 8.471 18.639 1.00 47.22 98 CYS A CA 1
ATOM 761 C C . CYS A 1 98 ? -15.727 7.033 19.149 1.00 47.22 98 CYS A C 1
ATOM 763 O O . CYS A 1 98 ? -16.456 6.845 20.124 1.00 47.22 98 CYS A O 1
ATOM 765 N N . ASP A 1 99 ? -15.068 6.024 18.575 1.00 54.81 99 ASP A N 1
ATOM 766 C CA . ASP A 1 99 ? -14.857 4.741 19.262 1.00 54.81 99 ASP A CA 1
ATOM 767 C C . ASP A 1 99 ? -13.395 4.256 19.180 1.00 54.81 99 ASP A C 1
ATOM 769 O O . ASP A 1 99 ? -13.042 3.411 18.347 1.00 54.81 99 ASP A O 1
ATOM 773 N N . PRO A 1 100 ? -12.520 4.758 20.072 1.00 54.00 100 PRO A N 1
ATOM 774 C CA . PRO A 1 100 ? -11.122 4.337 20.145 1.00 54.00 100 PRO A CA 1
ATOM 775 C C . PRO A 1 100 ? -10.926 2.840 20.461 1.00 54.00 100 PRO A C 1
ATOM 777 O O . PRO A 1 100 ? -9.820 2.328 20.271 1.00 54.00 100 PRO A O 1
ATOM 780 N N . PHE A 1 101 ? -11.956 2.102 20.899 1.00 54.03 101 PHE A N 1
ATOM 781 C CA . PHE A 1 101 ? -11.835 0.668 21.190 1.00 54.03 101 PHE A CA 1
ATOM 782 C C . PHE A 1 101 ? -11.878 -0.211 19.938 1.00 54.03 101 PHE A C 1
ATOM 784 O O . PHE A 1 101 ? -11.297 -1.297 19.940 1.00 54.03 101 PHE A O 1
ATOM 791 N N . ARG A 1 102 ? -12.482 0.259 18.840 1.00 57.47 102 ARG A N 1
ATOM 792 C CA . ARG A 1 102 ? -12.647 -0.546 17.620 1.00 57.47 102 ARG A CA 1
ATOM 793 C C . ARG A 1 102 ? -11.333 -0.808 16.867 1.00 57.47 102 ARG A C 1
ATOM 795 O O . ARG A 1 102 ? -11.218 -1.819 16.179 1.00 57.47 102 ARG A O 1
ATOM 802 N N . TYR A 1 103 ? -10.336 0.066 17.011 1.00 54.94 103 TYR A N 1
ATOM 803 C CA . TYR A 1 103 ? -9.029 -0.063 16.345 1.00 54.94 103 TYR A CA 1
ATOM 804 C C . TYR A 1 103 ? -7.940 -0.663 17.246 1.00 54.94 103 TYR A C 1
ATOM 806 O O . TYR A 1 103 ? -7.002 -1.285 16.745 1.00 54.94 103 TYR A O 1
ATOM 814 N N . ALA A 1 104 ? -8.070 -0.527 18.570 1.00 56.44 104 ALA A N 1
ATOM 815 C CA . ALA A 1 104 ? -7.084 -1.026 19.525 1.00 56.44 104 ALA A CA 1
ATOM 816 C C . ALA A 1 104 ? -7.006 -2.564 19.560 1.00 56.44 104 ALA A C 1
ATOM 818 O O . ALA A 1 104 ? -5.912 -3.104 19.689 1.00 56.44 104 ALA A O 1
ATOM 819 N N . GLU A 1 105 ? -8.117 -3.287 19.384 1.00 53.03 105 GLU A N 1
ATOM 820 C CA . GLU A 1 105 ? -8.086 -4.761 19.343 1.00 53.03 105 GLU A CA 1
ATOM 821 C C . GLU A 1 105 ? -7.404 -5.308 18.077 1.00 53.03 105 GLU A C 1
ATOM 823 O O . GLU A 1 105 ? -6.694 -6.312 18.138 1.00 53.03 105 GLU A O 1
ATOM 828 N N . ALA A 1 106 ? -7.531 -4.609 16.945 1.00 53.56 106 ALA A N 1
ATOM 829 C CA . ALA A 1 106 ? -6.994 -5.057 15.660 1.00 53.56 106 ALA A CA 1
ATOM 830 C C . ALA A 1 106 ? -5.456 -4.969 15.566 1.00 53.56 106 ALA A C 1
ATOM 832 O O . ALA A 1 106 ? -4.843 -5.642 14.739 1.00 53.56 106 ALA A O 1
ATOM 833 N N . LEU A 1 107 ? -4.811 -4.151 16.406 1.00 52.19 107 LEU A N 1
ATOM 834 C CA . LEU A 1 107 ? -3.356 -3.953 16.378 1.00 52.19 107 LEU A CA 1
ATOM 835 C C . LEU A 1 107 ? -2.570 -4.940 17.265 1.00 52.19 107 LEU A C 1
ATOM 837 O O . LEU A 1 107 ? -1.352 -5.030 17.106 1.00 52.19 107 LEU A O 1
ATOM 841 N N . TRP A 1 108 ? -3.234 -5.700 18.149 1.00 51.34 108 TRP A N 1
ATOM 842 C CA . TRP A 1 108 ? -2.588 -6.611 19.117 1.00 51.34 108 TRP A CA 1
ATOM 843 C C . TRP A 1 108 ? -3.035 -8.085 19.027 1.00 51.34 108 TRP A C 1
ATOM 845 O O . TRP A 1 108 ? -2.646 -8.886 19.880 1.00 51.34 108 TRP A O 1
ATOM 855 N N . THR A 1 109 ? -3.803 -8.457 17.999 1.00 41.22 109 THR A N 1
ATOM 856 C CA . THR A 1 109 ? -4.087 -9.857 17.616 1.00 41.22 109 THR A CA 1
ATOM 857 C C . THR A 1 109 ? -3.571 -10.167 16.215 1.00 41.22 109 THR A C 1
ATOM 859 O O . THR A 1 109 ? -3.244 -11.352 15.982 1.00 41.22 109 THR A O 1
#

Nearest PDB structures (foldseek):
  3k1l-assembly1_B  TM=5.815E-01  e=1.568E-01  Drosophila melanogaster
  5jxw-assembly1_C  TM=5.966E-01  e=5.340E+00  Cryptosporidium parvum
  5hm8-assembly1_C  TM=6.028E-01  e=8.920E+00  Cryptosporidium parvum Iowa II
  5hm8-assembly2_E  TM=6.027E-01  e=8.920E+00  Cryptosporidium parvum Iowa II

Radius of gyration: 14.91 Å; Cα contacts (8 Å, |Δi|>4): 123; chains: 1; bounding box: 31×34×40 Å